Protein AF-A0A955TX76-F1 (afdb_monomer)

Sequence (112 aa):
MANGQFADFAVLSNNYFPIPEEEIKRLESVLTVVNGRIEYAAQEFSQFAPPALPVSLSWSPVGTYGGFAASNRTIVKNGQYHAQTRLNTSQRILSDNLSNHSRLLECDCFAF

Secondary structure (DSSP, 8-state):
--TTS---EEEESS-TTTS-HHHHTT--EEEEEETTEEEEE-GGGGGGPPPPPPPP-TT-HHHHH--TT--------S-------------------------------S--

Mean predicted aligned error: 15.98 Å

Structure (mmCIF, N/CA/C/O backbone):
data_AF-A0A955TX76-F1
#
_entry.id   AF-A0A955TX76-F1
#
loop_
_atom_site.group_PDB
_atom_site.id
_atom_site.type_symbol
_atom_site.label_atom_id
_atom_site.label_alt_id
_atom_site.label_comp_id
_atom_site.label_asym_id
_atom_site.label_entity_id
_atom_site.label_seq_id
_atom_site.pdbx_PDB_ins_code
_atom_site.Cartn_x
_atom_site.Cartn_y
_atom_site.Cartn_z
_atom_site.occupancy
_atom_site.B_iso_or_equiv
_atom_site.auth_seq_id
_atom_site.auth_comp_id
_atom_site.auth_asym_id
_atom_site.auth_atom_id
_atom_site.pdbx_PDB_model_num
ATOM 1 N N . MET A 1 1 ? 4.003 10.490 -10.845 1.00 59.62 1 MET A N 1
ATOM 2 C CA . MET A 1 1 ? 4.736 9.372 -11.475 1.00 59.62 1 MET A CA 1
ATOM 3 C C . MET A 1 1 ? 5.489 9.938 -12.665 1.00 59.62 1 MET A C 1
ATOM 5 O O . MET A 1 1 ? 4.896 10.716 -13.405 1.00 59.62 1 MET A O 1
ATOM 9 N N . ALA A 1 2 ? 6.780 9.638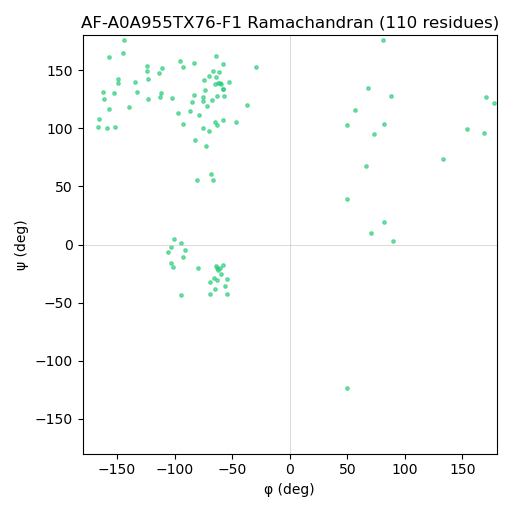 -12.798 1.00 76.12 2 ALA A N 1
ATOM 10 C CA . ALA A 1 2 ? 7.625 10.128 -13.886 1.00 76.12 2 ALA A CA 1
ATOM 11 C C . ALA A 1 2 ? 8.272 8.945 -14.618 1.00 76.12 2 ALA A C 1
ATOM 13 O O . ALA A 1 2 ? 8.523 7.902 -14.015 1.00 76.12 2 ALA A O 1
ATOM 14 N N . ASN A 1 3 ? 8.532 9.106 -15.914 1.00 82.50 3 ASN A N 1
ATOM 15 C CA . ASN A 1 3 ? 9.122 8.054 -16.739 1.00 82.50 3 ASN A CA 1
ATOM 16 C C . ASN A 1 3 ? 10.531 7.683 -16.244 1.00 82.50 3 ASN A C 1
ATOM 18 O O . ASN A 1 3 ? 11.318 8.563 -15.898 1.00 82.50 3 ASN A O 1
ATOM 22 N N . GLY A 1 4 ? 10.845 6.384 -16.239 1.00 87.19 4 GLY A N 1
ATOM 23 C CA . GLY A 1 4 ? 12.153 5.851 -15.831 1.00 87.19 4 GLY A CA 1
ATOM 24 C C . GLY A 1 4 ? 12.299 5.503 -14.344 1.00 87.19 4 GLY A C 1
ATOM 25 O O . GLY A 1 4 ? 13.383 5.104 -13.933 1.00 87.19 4 GLY A O 1
ATOM 26 N N . GLN A 1 5 ? 11.241 5.632 -13.538 1.00 87.06 5 GLN A N 1
ATOM 27 C CA . GLN A 1 5 ? 11.223 5.198 -12.133 1.00 87.06 5 GLN A CA 1
ATOM 28 C C . GLN A 1 5 ? 10.628 3.788 -11.990 1.00 87.06 5 GLN A C 1
ATOM 30 O O . GLN A 1 5 ? 9.867 3.348 -12.855 1.00 87.06 5 GLN A O 1
ATOM 35 N N . PHE A 1 6 ? 10.947 3.089 -10.892 1.00 87.06 6 PHE A N 1
ATOM 36 C CA . PHE A 1 6 ? 10.263 1.841 -10.547 1.00 87.06 6 PHE A CA 1
ATOM 37 C C . PHE A 1 6 ? 8.766 2.096 -10.353 1.00 87.06 6 PHE A C 1
ATOM 39 O O . PHE A 1 6 ? 8.362 3.105 -9.772 1.00 87.06 6 PHE A O 1
ATOM 46 N N . ALA A 1 7 ? 7.943 1.182 -10.864 1.00 90.94 7 ALA A N 1
ATOM 47 C CA . ALA A 1 7 ? 6.489 1.253 -10.774 1.00 90.94 7 ALA A CA 1
ATOM 48 C C . ALA A 1 7 ? 5.996 0.760 -9.402 1.00 90.94 7 ALA A C 1
ATOM 50 O O . ALA A 1 7 ? 5.184 -0.160 -9.331 1.00 90.94 7 ALA A O 1
ATOM 51 N N . ASP A 1 8 ? 6.512 1.365 -8.333 1.00 95.19 8 ASP A N 1
ATOM 52 C CA . ASP A 1 8 ? 6.195 1.008 -6.953 1.00 95.19 8 ASP A CA 1
ATOM 53 C C . ASP A 1 8 ? 5.117 1.955 -6.432 1.00 95.19 8 ASP A C 1
ATOM 55 O O . ASP A 1 8 ? 5.336 3.164 -6.313 1.00 95.19 8 ASP A O 1
ATOM 59 N N . PHE A 1 9 ? 3.926 1.429 -6.161 1.00 95.44 9 PHE A N 1
ATOM 60 C CA . PHE A 1 9 ? 2.813 2.229 -5.659 1.00 95.44 9 PHE A CA 1
ATOM 61 C C . PHE A 1 9 ? 1.791 1.382 -4.904 1.00 95.44 9 PHE A C 1
ATOM 63 O O . PHE A 1 9 ? 1.705 0.165 -5.073 1.00 95.44 9 PHE A O 1
ATOM 70 N N . ALA A 1 10 ? 0.979 2.059 -4.095 1.00 96.88 10 ALA A N 1
ATOM 71 C CA . ALA A 1 10 ? -0.181 1.482 -3.436 1.00 96.88 10 ALA A CA 1
ATOM 72 C C . ALA A 1 10 ? -1.443 2.267 -3.806 1.00 96.88 10 ALA A C 1
ATOM 74 O O . ALA A 1 10 ? -1.409 3.493 -3.933 1.00 96.88 10 ALA A O 1
ATOM 75 N N . VAL A 1 11 ? -2.554 1.555 -3.970 1.00 97.06 11 VAL A N 1
ATOM 76 C CA . VAL A 1 11 ? -3.893 2.128 -4.129 1.00 97.06 11 VAL A CA 1
ATOM 77 C C . VAL A 1 11 ? -4.614 1.982 -2.801 1.00 97.06 11 VAL A C 1
ATOM 79 O O . VAL A 1 11 ? -4.687 0.886 -2.252 1.00 97.06 11 VAL A O 1
ATOM 82 N N . LEU A 1 12 ? -5.134 3.089 -2.283 1.00 96.69 12 LEU A N 1
ATOM 83 C CA . LEU A 1 12 ? -5.841 3.131 -1.008 1.00 96.69 12 LEU A CA 1
ATOM 84 C C . LEU A 1 12 ? -7.344 2.944 -1.214 1.00 96.69 12 LEU A C 1
ATOM 86 O O . LEU A 1 12 ? -7.884 3.341 -2.245 1.00 96.69 12 LEU A O 1
ATOM 90 N N . SER A 1 13 ? -8.023 2.406 -0.201 1.00 95.69 13 SER A N 1
ATOM 91 C CA . SER A 1 13 ? -9.481 2.232 -0.193 1.00 95.69 13 SER A CA 1
ATOM 92 C C . SER A 1 13 ? -10.247 3.552 -0.339 1.00 95.69 13 SER A C 1
ATOM 94 O O . SER A 1 13 ? -11.388 3.568 -0.797 1.00 95.69 13 SER A O 1
ATOM 96 N N . ASN A 1 14 ? -9.634 4.671 0.062 1.00 95.81 14 ASN A N 1
ATOM 97 C CA . ASN A 1 14 ? -10.224 6.003 0.009 1.00 95.81 14 ASN A CA 1
ATOM 98 C C . ASN A 1 14 ? -9.162 7.066 -0.306 1.00 95.81 14 ASN A C 1
ATOM 100 O O . ASN A 1 14 ? -7.955 6.853 -0.175 1.00 95.81 14 ASN A O 1
ATOM 104 N N . ASN A 1 15 ? -9.626 8.255 -0.684 1.00 95.50 15 ASN A N 1
ATOM 105 C CA . ASN A 1 15 ? -8.754 9.401 -0.910 1.00 95.50 15 ASN A CA 1
ATOM 106 C C . ASN A 1 15 ? -8.215 9.925 0.425 1.00 95.50 15 ASN A C 1
ATOM 108 O O . ASN A 1 15 ? -8.989 10.394 1.252 1.00 95.50 15 ASN A O 1
ATOM 112 N N . TYR A 1 16 ? -6.894 9.913 0.601 1.00 95.19 16 TYR A N 1
ATOM 113 C CA . TYR A 1 16 ? -6.248 10.333 1.849 1.00 95.19 16 TYR A CA 1
ATOM 114 C C . TYR A 1 16 ? -6.431 11.824 2.179 1.00 95.19 16 TYR A C 1
ATOM 116 O O . TYR A 1 16 ? -6.610 12.184 3.331 1.00 95.19 16 TYR A O 1
ATOM 124 N N . PHE A 1 17 ? -6.386 12.716 1.187 1.00 95.12 17 PHE A N 1
ATOM 125 C CA . PHE A 1 17 ? -6.400 14.160 1.459 1.00 95.12 17 PHE A CA 1
ATOM 126 C C . PHE A 1 17 ? -7.726 14.717 2.014 1.00 95.12 17 PHE A C 1
ATOM 128 O O . PHE A 1 17 ? -7.661 15.553 2.911 1.00 95.12 17 PHE A O 1
ATOM 135 N N . PRO A 1 18 ? -8.913 14.325 1.508 1.00 97.19 18 PRO A N 1
ATOM 136 C CA . PRO A 1 18 ? -10.181 14.869 2.002 1.00 97.19 18 PRO A CA 1
ATOM 137 C C . PRO A 1 18 ? -10.812 14.076 3.158 1.00 97.19 18 PRO A C 1
ATOM 139 O O . PR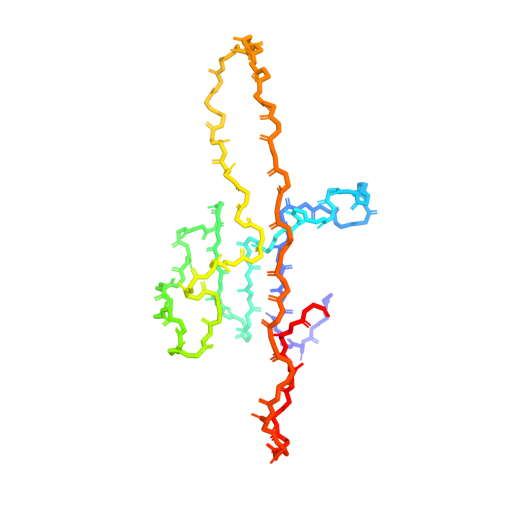O A 1 18 ? -11.874 14.474 3.634 1.00 97.19 18 PRO A O 1
ATOM 142 N N . ILE A 1 19 ? -10.245 12.936 3.564 1.00 96.00 19 ILE A N 1
ATOM 143 C CA . ILE A 1 19 ? -10.887 12.043 4.537 1.00 96.00 19 ILE A CA 1
ATOM 144 C C . ILE A 1 19 ? -10.803 12.610 5.972 1.00 96.00 19 ILE A C 1
ATOM 146 O O . ILE A 1 19 ? -9.772 13.177 6.340 1.00 96.00 19 ILE A O 1
ATOM 150 N N . PRO A 1 20 ? -11.854 12.473 6.807 1.00 96.88 20 PRO A N 1
ATOM 151 C CA . PRO A 1 20 ? -11.791 12.853 8.218 1.00 96.88 20 PRO A CA 1
ATOM 152 C C . PRO A 1 20 ? -10.736 12.059 9.000 1.00 96.88 20 PRO A C 1
ATOM 154 O O . PRO A 1 20 ? -10.521 10.877 8.740 1.00 96.88 20 PRO A O 1
ATOM 157 N N . GLU A 1 21 ? -10.138 12.674 10.025 1.00 95.69 21 GLU A N 1
ATOM 158 C CA . GLU A 1 21 ? -9.052 12.075 10.821 1.00 95.69 21 GLU A CA 1
ATOM 159 C C . GLU A 1 21 ? -9.412 10.704 11.417 1.00 95.69 21 GLU A C 1
ATOM 161 O O . GLU A 1 21 ? -8.621 9.764 11.353 1.00 95.69 21 GLU A O 1
ATOM 166 N N . GLU A 1 22 ? -10.627 10.550 11.947 1.00 94.12 22 GLU A N 1
ATOM 167 C CA . GLU A 1 22 ? -11.054 9.284 12.556 1.00 94.12 22 GLU A CA 1
ATOM 168 C C . GLU A 1 22 ? -11.161 8.143 11.531 1.00 94.12 22 GLU A C 1
ATOM 170 O O . GLU A 1 22 ? -10.942 6.975 11.857 1.00 94.12 22 GLU A O 1
ATOM 175 N N . GLU A 1 23 ? -11.456 8.473 10.274 1.00 93.88 23 GLU A N 1
ATOM 176 C CA . GLU A 1 23 ? -11.560 7.504 9.186 1.00 93.88 23 GLU A CA 1
ATOM 177 C C . GLU A 1 23 ? -10.185 7.092 8.632 1.00 93.88 23 GLU A C 1
A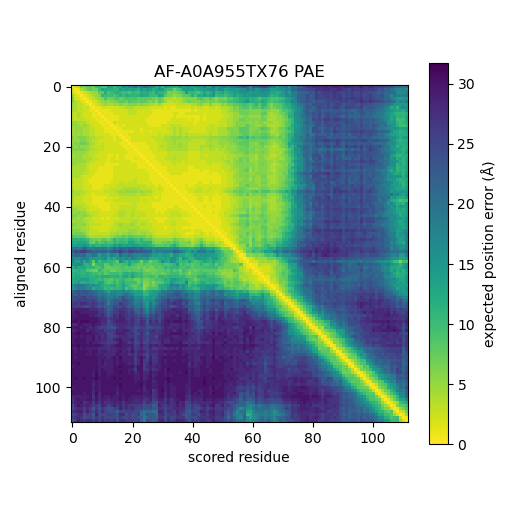TOM 179 O O . GLU A 1 23 ? -10.064 5.987 8.100 1.00 93.88 23 GLU A O 1
ATOM 184 N N . ILE A 1 24 ? -9.124 7.888 8.842 1.00 94.50 24 ILE A N 1
ATOM 185 C CA . ILE A 1 24 ? -7.743 7.530 8.455 1.00 94.50 24 ILE A CA 1
ATOM 186 C C . ILE A 1 24 ? -7.327 6.192 9.081 1.00 94.50 24 ILE A C 1
ATOM 188 O O . ILE A 1 24 ? -6.667 5.385 8.431 1.00 94.50 24 ILE A O 1
ATOM 192 N N . LYS A 1 25 ? -7.776 5.898 10.310 1.00 92.19 25 LYS A N 1
ATOM 193 C CA . LYS A 1 25 ? -7.491 4.632 11.016 1.00 92.19 25 LYS A CA 1
ATOM 194 C C . LYS A 1 25 ? -8.006 3.389 10.285 1.00 92.19 25 LYS A C 1
ATOM 196 O O . LYS A 1 25 ? -7.581 2.280 10.599 1.00 92.19 25 LYS A O 1
ATOM 201 N N . ARG A 1 26 ? -8.966 3.558 9.372 1.00 91.75 26 ARG A N 1
ATOM 202 C CA . ARG A 1 26 ? -9.584 2.480 8.585 1.00 91.75 26 ARG A CA 1
ATOM 203 C C . ARG A 1 26 ? -9.071 2.421 7.150 1.00 91.75 26 ARG A C 1
ATOM 205 O O . ARG A 1 26 ? -9.511 1.554 6.402 1.00 91.75 26 ARG A O 1
ATOM 212 N N . LEU A 1 27 ? -8.188 3.337 6.764 1.00 93.94 27 LEU A N 1
ATOM 213 C CA . LEU A 1 27 ? -7.621 3.374 5.429 1.00 93.94 27 LEU A CA 1
ATOM 214 C C . LEU A 1 27 ? -6.727 2.147 5.221 1.00 93.94 27 LEU A C 1
ATOM 216 O O . LEU A 1 27 ? -5.793 1.913 5.986 1.00 93.94 27 LEU A O 1
ATOM 220 N N . GLU A 1 28 ? -7.009 1.369 4.181 1.00 93.81 28 GLU A N 1
ATOM 221 C CA . GLU A 1 28 ? -6.239 0.173 3.831 1.00 93.81 28 GLU A CA 1
ATOM 222 C C . GLU A 1 28 ? -5.730 0.255 2.387 1.00 93.81 28 GLU A C 1
ATOM 224 O O . GLU A 1 28 ? -6.323 0.936 1.546 1.00 93.81 28 GLU A O 1
ATOM 229 N N . SER A 1 29 ? -4.621 -0.430 2.088 1.00 95.81 29 SER A N 1
ATOM 230 C CA . SER A 1 29 ? -4.223 -0.672 0.697 1.00 95.81 29 SER A CA 1
ATOM 231 C C . SER A 1 29 ? -5.156 -1.724 0.104 1.00 95.81 29 SER A C 1
ATOM 233 O O . SER A 1 29 ? -5.387 -2.753 0.732 1.00 95.81 29 SER A O 1
ATOM 235 N N . VAL A 1 30 ? -5.677 -1.488 -1.097 1.00 97.25 30 VAL A N 1
ATOM 236 C CA . VAL A 1 30 ? -6.440 -2.482 -1.874 1.00 97.25 30 VAL A CA 1
ATOM 237 C C . VAL A 1 30 ? -5.607 -3.094 -3.001 1.00 97.25 30 VAL A C 1
ATOM 239 O O . VAL A 1 30 ? -5.961 -4.148 -3.528 1.00 97.25 30 VAL A O 1
ATOM 242 N N . LEU A 1 31 ? -4.477 -2.470 -3.347 1.00 97.44 31 LEU A N 1
ATOM 243 C CA . LEU A 1 31 ? -3.527 -2.948 -4.347 1.00 97.44 31 LEU A CA 1
ATOM 244 C C . LEU A 1 31 ? -2.133 -2.414 -4.021 1.00 97.44 31 LEU A C 1
ATOM 246 O O . LEU A 1 31 ? -1.963 -1.206 -3.872 1.00 97.44 31 LEU A O 1
ATOM 250 N N . THR A 1 32 ? -1.134 -3.290 -3.995 1.00 96.75 32 THR A N 1
ATOM 251 C CA . THR A 1 32 ? 0.278 -2.904 -3.895 1.00 96.75 32 THR A CA 1
ATOM 252 C C . THR A 1 32 ? 1.039 -3.485 -5.076 1.00 96.75 32 THR A C 1
ATOM 254 O O . THR A 1 32 ? 1.022 -4.699 -5.303 1.00 96.75 32 THR A O 1
ATOM 257 N N . VAL A 1 33 ? 1.722 -2.613 -5.814 1.00 96.31 33 VAL A N 1
ATOM 258 C CA . VAL A 1 33 ? 2.600 -2.975 -6.925 1.00 96.31 33 VAL A CA 1
ATOM 259 C C . VAL A 1 33 ? 4.036 -2.663 -6.533 1.00 96.31 33 VAL A C 1
ATOM 261 O O . VAL A 1 33 ? 4.319 -1.563 -6.063 1.00 96.31 33 VAL A O 1
ATOM 264 N N . VAL A 1 34 ? 4.931 -3.632 -6.722 1.00 95.62 34 VAL A N 1
ATOM 265 C CA . VAL A 1 34 ? 6.372 -3.501 -6.482 1.00 95.62 34 VAL A CA 1
ATOM 266 C C . VAL A 1 34 ? 7.116 -4.063 -7.683 1.00 95.62 34 VAL A C 1
ATOM 268 O O . VAL A 1 34 ? 6.828 -5.160 -8.160 1.00 95.62 34 VAL A O 1
ATOM 271 N N . ASN A 1 35 ? 8.076 -3.306 -8.200 1.00 92.88 35 ASN A N 1
ATOM 272 C CA . ASN A 1 35 ? 8.846 -3.619 -9.393 1.00 92.88 35 ASN A CA 1
ATOM 273 C C . ASN A 1 35 ? 7.943 -4.013 -10.583 1.00 92.88 35 ASN A C 1
ATOM 275 O O . ASN A 1 35 ? 8.217 -4.968 -11.313 1.00 92.88 35 ASN A O 1
ATOM 279 N N . GLY A 1 36 ? 6.808 -3.318 -10.724 1.00 93.50 36 GLY A N 1
ATOM 280 C CA . GLY A 1 36 ? 5.807 -3.583 -11.761 1.00 93.50 36 GLY A CA 1
ATOM 281 C C . GLY A 1 36 ? 5.004 -4.881 -11.598 1.00 93.50 36 GLY A C 1
ATOM 282 O O . GLY A 1 36 ? 4.283 -5.250 -12.523 1.00 93.50 36 GLY A O 1
ATOM 283 N N . ARG A 1 37 ? 5.103 -5.583 -10.461 1.00 94.12 37 ARG A N 1
ATOM 284 C CA . ARG A 1 37 ? 4.320 -6.790 -10.151 1.00 94.12 37 ARG A CA 1
ATOM 285 C C . ARG A 1 37 ? 3.358 -6.555 -8.997 1.00 94.12 37 ARG A C 1
ATOM 287 O O . ARG A 1 37 ? 3.649 -5.785 -8.090 1.00 94.12 37 ARG A O 1
ATOM 294 N N . ILE A 1 38 ? 2.215 -7.233 -9.040 1.00 95.88 38 ILE A N 1
ATOM 295 C CA . ILE A 1 38 ? 1.205 -7.178 -7.982 1.00 95.88 38 ILE A CA 1
ATOM 296 C C . ILE A 1 38 ? 1.658 -8.086 -6.836 1.00 95.88 38 ILE A C 1
ATOM 298 O O . ILE A 1 38 ? 1.682 -9.304 -6.989 1.00 95.88 38 ILE A O 1
ATOM 302 N N . GLU A 1 39 ? 2.006 -7.486 -5.700 1.00 95.31 39 GLU A N 1
ATOM 303 C CA . GLU A 1 39 ? 2.444 -8.207 -4.493 1.00 95.31 39 GLU A CA 1
ATOM 304 C C . GLU A 1 39 ? 1.324 -8.314 -3.448 1.00 95.31 39 GLU A C 1
ATOM 306 O O . GLU A 1 39 ? 1.353 -9.166 -2.563 1.00 95.31 39 GLU A O 1
ATOM 311 N N . TYR A 1 40 ? 0.301 -7.465 -3.550 1.00 95.38 40 TYR A N 1
ATOM 312 C CA . TYR A 1 40 ? -0.887 -7.534 -2.709 1.00 95.38 40 TYR A CA 1
ATOM 313 C C . TYR A 1 40 ? -2.101 -7.034 -3.480 1.00 95.38 40 TYR A C 1
ATOM 315 O O . TYR A 1 40 ? -2.014 -6.023 -4.178 1.00 95.38 40 TYR A O 1
ATOM 323 N N . ALA A 1 41 ? -3.237 -7.711 -3.323 1.00 96.81 41 ALA A N 1
ATOM 324 C CA . ALA A 1 41 ? -4.509 -7.255 -3.857 1.00 96.81 41 ALA A CA 1
ATOM 325 C C . ALA A 1 41 ? -5.671 -7.711 -2.969 1.00 96.81 41 ALA A C 1
ATOM 327 O O . ALA A 1 41 ? -5.672 -8.824 -2.442 1.00 96.81 41 ALA A O 1
ATOM 328 N N . ALA A 1 42 ? -6.673 -6.851 -2.824 1.00 95.50 42 ALA A N 1
ATOM 329 C CA . ALA A 1 42 ? -7.875 -7.096 -2.041 1.00 95.50 42 ALA A CA 1
ATOM 330 C C . ALA A 1 42 ? -9.096 -6.461 -2.720 1.00 95.50 42 ALA A C 1
ATOM 332 O O . ALA A 1 42 ? -8.974 -5.802 -3.751 1.00 95.50 42 ALA A O 1
ATOM 333 N N . GLN A 1 43 ? -10.281 -6.680 -2.141 1.00 95.12 43 GLN A N 1
ATOM 334 C CA . GLN A 1 43 ? -11.546 -6.110 -2.619 1.00 95.12 43 GLN A CA 1
ATOM 335 C C . GLN A 1 43 ? -11.751 -6.336 -4.135 1.00 95.12 43 GLN A C 1
ATOM 337 O O . GLN A 1 43 ? -11.714 -7.482 -4.592 1.00 95.12 43 GLN A O 1
ATOM 342 N N . GLU A 1 44 ? -11.948 -5.282 -4.927 1.00 95.88 44 GLU A N 1
ATOM 343 C CA . GLU A 1 44 ? -12.143 -5.338 -6.377 1.00 95.88 44 GLU A CA 1
ATOM 344 C C . GLU A 1 44 ? -10.936 -5.903 -7.148 1.00 95.88 44 GLU A C 1
ATOM 346 O O . GLU A 1 44 ? -11.103 -6.432 -8.247 1.00 95.88 44 GLU A O 1
ATOM 351 N N . PHE A 1 45 ? -9.734 -5.871 -6.561 1.00 96.88 45 PHE A N 1
ATOM 352 C CA . PHE A 1 45 ? -8.515 -6.439 -7.145 1.00 96.88 45 PHE A CA 1
ATOM 353 C C . PHE A 1 45 ? -8.232 -7.873 -6.679 1.00 96.88 45 PHE A C 1
ATOM 355 O O . PHE A 1 45 ? -7.238 -8.460 -7.099 1.00 96.88 45 PHE A O 1
ATOM 362 N N . SER A 1 46 ? -9.095 -8.470 -5.850 1.00 95.81 46 SER A N 1
ATOM 363 C CA . SER A 1 46 ? -8.881 -9.798 -5.243 1.00 95.81 46 SER A CA 1
ATOM 364 C C . SER A 1 46 ? -8.583 -10.921 -6.243 1.00 95.81 46 SER A C 1
ATOM 366 O O . SER A 1 46 ? -7.836 -11.839 -5.918 1.00 95.81 46 SER A O 1
ATOM 368 N N . GLN A 1 47 ? -9.089 -10.837 -7.477 1.00 97.12 47 GLN A N 1
ATOM 369 C CA . GLN A 1 47 ? -8.772 -11.799 -8.542 1.00 97.12 47 GLN A CA 1
ATOM 370 C C . GLN A 1 47 ? -7.286 -11.814 -8.952 1.00 97.12 47 GLN A C 1
ATOM 372 O O . GLN A 1 47 ? -6.826 -12.784 -9.545 1.00 97.12 47 GLN A O 1
ATOM 377 N N . PHE A 1 48 ? -6.544 -10.744 -8.650 1.00 96.50 48 PHE A N 1
ATOM 378 C CA . PHE A 1 48 ? -5.110 -10.608 -8.910 1.00 96.50 48 PHE A CA 1
ATOM 379 C C . PHE A 1 48 ? -4.259 -10.868 -7.665 1.00 96.50 48 PHE A C 1
ATOM 381 O O . PHE A 1 48 ? -3.045 -10.671 -7.709 1.00 96.50 48 PHE A O 1
ATOM 388 N N . ALA A 1 49 ? -4.877 -11.265 -6.549 1.00 95.31 49 ALA A N 1
ATOM 389 C CA . ALA A 1 49 ? -4.156 -11.502 -5.312 1.00 95.31 49 ALA A CA 1
ATOM 390 C C . ALA A 1 49 ? -3.168 -12.663 -5.498 1.00 95.31 49 ALA A C 1
ATOM 392 O O . ALA A 1 49 ? -3.573 -13.748 -5.934 1.00 95.31 49 ALA A O 1
ATOM 393 N N . PRO A 1 50 ? -1.881 -12.470 -5.162 1.00 93.06 50 PRO A N 1
ATOM 394 C CA . PRO A 1 50 ? -0.961 -13.588 -5.088 1.00 93.06 50 PRO A CA 1
ATOM 395 C C . PRO A 1 50 ? -1.399 -14.556 -3.975 1.00 93.06 50 PRO A C 1
ATOM 397 O O . PRO A 1 50 ? -2.183 -14.189 -3.092 1.00 93.06 50 PRO A O 1
ATOM 400 N N . PRO A 1 51 ? -0.906 -15.807 -3.992 1.00 91.38 51 PRO A N 1
ATOM 401 C CA . PRO A 1 51 ? -1.189 -16.767 -2.936 1.00 91.38 51 PRO A CA 1
ATOM 402 C C . PRO A 1 51 ? -0.865 -16.196 -1.555 1.00 91.38 51 PRO A C 1
ATOM 404 O O . PRO A 1 51 ? 0.158 -15.533 -1.372 1.00 91.38 51 PRO A O 1
ATOM 407 N N . ALA A 1 52 ? -1.729 -16.481 -0.581 1.00 82.94 52 ALA A N 1
ATOM 408 C CA . ALA A 1 52 ? -1.520 -16.036 0.787 1.00 82.94 52 ALA A CA 1
ATOM 409 C C . ALA A 1 52 ? -0.166 -16.540 1.302 1.00 82.94 52 ALA A C 1
ATOM 411 O O . ALA A 1 52 ? 0.140 -17.733 1.230 1.00 82.94 52 ALA A O 1
ATOM 412 N N . LEU A 1 53 ? 0.636 -15.616 1.829 1.00 79.25 53 LEU A N 1
ATOM 413 C CA . LEU A 1 53 ? 1.894 -15.963 2.467 1.00 79.25 53 LEU A CA 1
ATOM 414 C C . LEU A 1 53 ? 1.613 -16.814 3.715 1.00 79.25 53 LEU A C 1
ATOM 416 O O . LEU A 1 53 ? 0.618 -16.574 4.410 1.00 79.25 53 LEU A O 1
ATOM 420 N N . PRO A 1 54 ? 2.470 -17.800 4.029 1.00 75.25 54 PRO A N 1
ATOM 421 C CA . PRO A 1 54 ? 2.359 -18.525 5.284 1.00 75.25 54 PRO A CA 1
ATOM 422 C C . PRO A 1 54 ? 2.448 -17.536 6.451 1.00 75.25 54 PRO A C 1
ATOM 424 O O . PRO A 1 54 ? 3.298 -16.644 6.466 1.00 75.25 54 PRO A O 1
ATOM 427 N N . VAL A 1 55 ? 1.537 -17.682 7.414 1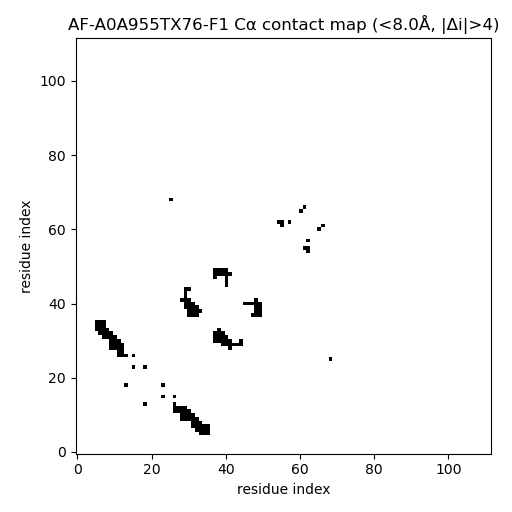.00 65.88 55 VAL A N 1
ATOM 428 C CA . VAL A 1 55 ? 1.506 -16.827 8.602 1.00 65.88 55 VAL A CA 1
ATOM 429 C C . VAL A 1 55 ? 2.806 -16.951 9.398 1.00 65.88 55 VAL A C 1
ATOM 431 O O . VAL A 1 55 ? 3.390 -18.024 9.536 1.00 65.88 55 VAL A O 1
ATOM 434 N N . SER A 1 56 ? 3.243 -15.784 9.861 1.00 68.81 56 SER A N 1
ATOM 435 C CA . SER A 1 56 ? 4.542 -15.474 10.447 1.00 68.81 56 SER A CA 1
ATOM 436 C C . SER A 1 56 ? 4.919 -16.309 11.684 1.00 68.81 56 SER A C 1
ATOM 438 O O . SER A 1 56 ? 4.070 -16.810 12.415 1.00 68.81 56 SER A O 1
ATOM 440 N N . LEU A 1 57 ? 6.239 -16.400 11.867 1.00 67.00 57 LEU A N 1
ATOM 441 C CA . LEU A 1 57 ? 7.090 -17.033 12.884 1.00 67.00 57 LEU A CA 1
ATOM 442 C C . LEU A 1 57 ? 6.504 -17.156 14.310 1.00 67.00 57 LEU A C 1
ATOM 444 O O . LEU A 1 57 ? 5.754 -16.302 14.774 1.00 67.00 57 LEU A O 1
ATOM 448 N N . SER A 1 58 ? 6.961 -18.172 15.060 1.00 73.50 58 SER A N 1
ATOM 449 C CA . SER A 1 58 ? 6.467 -18.540 16.406 1.00 73.50 58 SER A CA 1
ATOM 450 C C . SER A 1 58 ? 6.553 -17.448 17.479 1.00 73.50 58 SER A C 1
ATOM 452 O O . SER A 1 58 ? 5.918 -17.574 18.521 1.00 73.50 58 SER A O 1
ATOM 454 N N . TRP A 1 59 ? 7.357 -16.408 17.261 1.00 76.38 59 TRP A N 1
ATOM 455 C CA . TRP A 1 59 ? 7.548 -15.299 18.198 1.00 76.38 59 TRP A CA 1
ATOM 456 C C . TRP A 1 59 ? 6.606 -14.116 17.938 1.00 76.38 59 TRP A C 1
ATOM 458 O O . TRP A 1 59 ? 6.535 -13.210 18.765 1.00 76.38 59 TRP A O 1
ATOM 468 N N . SER A 1 60 ? 5.886 -14.089 16.808 1.00 82.62 60 SER A N 1
ATOM 469 C CA . SER A 1 60 ? 5.063 -12.931 16.466 1.00 82.62 60 SER A CA 1
ATOM 470 C C . SER A 1 60 ? 3.784 -12.887 17.316 1.00 82.62 60 SER A C 1
ATOM 472 O O . SER A 1 60 ? 2.970 -13.814 17.242 1.00 82.62 60 SER A O 1
ATOM 474 N N . PRO A 1 61 ? 3.517 -11.788 18.051 1.00 75.94 61 PRO A N 1
ATOM 475 C CA . PRO A 1 61 ? 2.280 -11.640 18.813 1.00 75.94 61 PRO A CA 1
ATOM 476 C C . PRO A 1 61 ? 1.044 -11.590 17.907 1.00 75.94 61 PRO A C 1
ATOM 478 O O . PRO A 1 61 ? -0.054 -11.871 18.375 1.00 75.94 61 PRO A O 1
ATOM 481 N N . VAL A 1 62 ? 1.206 -11.309 16.608 1.00 77.25 62 VAL A N 1
ATOM 482 C CA . VAL A 1 62 ? 0.110 -11.305 15.625 1.00 77.25 62 VAL A CA 1
ATOM 483 C C . VAL A 1 62 ? -0.511 -12.695 15.461 1.00 77.25 62 VAL A C 1
ATOM 485 O O . VAL A 1 62 ? -1.712 -12.797 15.226 1.00 77.25 62 VAL A O 1
ATOM 488 N N . GLY A 1 63 ? 0.267 -13.768 15.642 1.00 74.19 63 GLY A N 1
ATOM 489 C CA . GLY A 1 63 ? -0.262 -15.135 15.631 1.00 74.19 63 GLY A CA 1
ATOM 490 C C . GLY A 1 63 ? -1.149 -15.451 16.841 1.00 74.19 63 GLY A C 1
ATOM 491 O O . GLY A 1 63 ? -2.109 -16.206 16.712 1.00 74.19 63 GLY A O 1
ATOM 492 N N . THR A 1 64 ? -0.858 -14.849 18.000 1.00 77.44 64 THR A N 1
ATOM 493 C CA . THR A 1 64 ? -1.552 -15.119 19.274 1.00 77.44 64 THR A CA 1
ATOM 494 C C . THR A 1 64 ? -2.7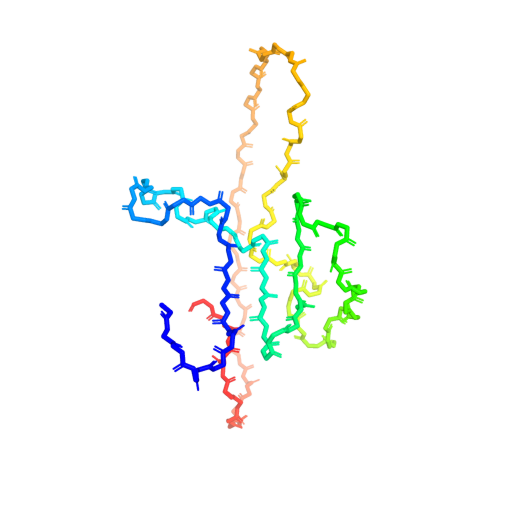04 -14.149 19.541 1.00 77.44 64 THR A C 1
ATOM 496 O O . THR A 1 64 ? -3.775 -14.562 19.975 1.00 77.44 64 THR A O 1
ATOM 499 N N . TYR A 1 65 ? -2.491 -12.857 19.295 1.00 76.50 65 TYR A N 1
ATOM 500 C CA . TYR A 1 65 ? -3.422 -11.774 19.624 1.00 76.50 65 TYR A CA 1
ATOM 501 C C . TYR A 1 65 ? -4.142 -11.200 18.393 1.00 76.50 65 TYR A C 1
ATOM 503 O O . TYR A 1 65 ? -5.058 -10.393 18.543 1.00 76.50 65 TYR A O 1
ATOM 511 N N . GLY A 1 66 ? -3.767 -11.629 17.182 1.00 76.19 66 GLY A N 1
ATOM 512 C CA . GLY A 1 66 ? -4.275 -11.076 15.929 1.00 76.19 66 GLY A CA 1
ATOM 513 C C . GLY A 1 66 ? -3.579 -9.775 15.515 1.00 76.19 66 GLY A C 1
ATOM 514 O O . GLY A 1 66 ? -2.714 -9.242 16.209 1.00 76.19 66 GLY A O 1
ATOM 515 N N . GLY A 1 67 ? -3.942 -9.276 14.333 1.00 74.69 67 GLY A N 1
ATOM 516 C CA . GLY A 1 67 ? -3.421 -8.019 13.794 1.00 74.69 67 GLY A CA 1
ATOM 517 C C . GLY A 1 67 ? -4.150 -6.783 14.326 1.00 74.69 67 GLY A C 1
ATOM 518 O O . GLY A 1 67 ? -5.326 -6.836 14.701 1.00 74.69 67 GLY A O 1
ATOM 519 N N . PHE A 1 68 ? -3.459 -5.641 14.294 1.00 65.00 68 PHE A N 1
ATOM 520 C CA . PHE A 1 68 ? -4.083 -4.328 14.451 1.00 65.00 68 PHE A CA 1
ATOM 521 C C . PHE A 1 68 ? -5.159 -4.160 13.362 1.00 65.00 68 PHE A C 1
ATOM 523 O O . PHE A 1 68 ? -4.912 -4.494 12.207 1.00 65.00 68 PHE A O 1
ATOM 530 N N . ALA A 1 69 ? 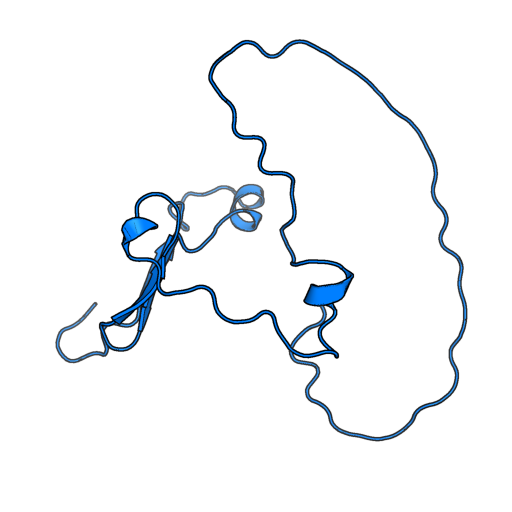-6.347 -3.678 13.735 1.00 62.09 69 ALA A N 1
ATOM 531 C CA . ALA A 1 69 ? -7.552 -3.574 12.893 1.00 62.09 69 ALA A CA 1
ATOM 532 C C . ALA A 1 69 ? -8.428 -4.835 12.722 1.00 62.09 69 ALA A C 1
ATOM 534 O O . ALA A 1 69 ? -9.304 -4.845 11.856 1.00 62.09 69 ALA A O 1
ATOM 535 N N . ALA A 1 70 ? -8.332 -5.837 13.606 1.00 59.84 70 ALA A N 1
ATOM 536 C CA . ALA A 1 70 ? -9.373 -6.865 13.757 1.00 59.84 70 ALA A CA 1
ATOM 537 C C . ALA A 1 70 ? -10.697 -6.285 14.325 1.00 59.84 70 ALA A C 1
ATOM 539 O O . ALA A 1 70 ? -11.202 -6.717 15.357 1.00 59.84 70 ALA A O 1
ATOM 540 N N . SER A 1 71 ? -11.278 -5.266 13.683 1.00 54.16 71 SER A N 1
ATOM 541 C CA . SER A 1 71 ? -12.665 -4.874 13.923 1.00 54.16 71 SER A CA 1
ATOM 542 C C . SER A 1 71 ? -13.540 -5.762 13.047 1.00 54.16 71 SER A C 1
ATOM 544 O O . SER A 1 71 ? -13.338 -5.794 11.833 1.00 54.16 71 SER A O 1
ATOM 546 N N . ASN A 1 72 ? -14.482 -6.491 13.649 1.00 51.78 72 ASN A N 1
ATOM 547 C CA . ASN A 1 72 ? -15.442 -7.336 12.938 1.00 51.78 72 ASN A CA 1
ATOM 548 C C . ASN A 1 72 ? -16.057 -6.572 11.757 1.00 51.78 72 ASN A C 1
ATOM 550 O O . ASN A 1 72 ? -16.891 -5.686 11.943 1.00 51.78 72 ASN A O 1
ATOM 554 N N . ARG A 1 73 ? -15.631 -6.920 10.540 1.00 50.25 73 ARG A N 1
ATOM 555 C CA . ARG A 1 73 ? -16.157 -6.385 9.284 1.00 50.25 73 ARG A CA 1
ATOM 556 C C . ARG A 1 73 ? -17.542 -7.003 9.091 1.00 50.25 73 ARG A C 1
ATOM 558 O O . ARG A 1 73 ? -17.684 -8.049 8.465 1.00 50.25 73 ARG A O 1
ATOM 565 N N . THR A 1 74 ? -18.572 -6.413 9.692 1.00 39.97 74 THR A N 1
ATOM 566 C CA . THR A 1 74 ? -19.958 -6.791 9.410 1.00 39.97 74 THR A CA 1
ATOM 567 C C . THR A 1 74 ? -20.236 -6.440 7.955 1.00 39.97 74 THR A C 1
ATOM 569 O O . THR A 1 74 ? -20.376 -5.273 7.598 1.00 39.97 74 THR A O 1
ATOM 572 N N . ILE A 1 75 ? -20.285 -7.455 7.092 1.00 48.47 75 ILE A N 1
ATOM 573 C CA . ILE A 1 75 ? -20.811 -7.302 5.738 1.00 48.47 75 ILE A CA 1
ATOM 574 C C . ILE A 1 75 ? -22.284 -6.922 5.884 1.00 48.47 75 ILE A C 1
ATOM 576 O O . ILE A 1 75 ? -23.136 -7.758 6.183 1.00 48.47 75 ILE A O 1
ATOM 580 N N . VAL A 1 76 ? -22.576 -5.640 5.693 1.00 42.44 76 VAL A N 1
ATOM 581 C CA . VAL A 1 76 ? -23.936 -5.126 5.591 1.00 42.44 76 VAL A CA 1
ATOM 582 C C . VAL A 1 76 ? -24.512 -5.622 4.270 1.00 42.44 76 VAL A C 1
ATOM 584 O O . VAL A 1 76 ? -24.263 -5.048 3.213 1.00 42.44 76 VAL A O 1
ATOM 587 N N . LYS A 1 77 ? -25.286 -6.707 4.313 1.00 39.62 77 LYS A N 1
ATOM 588 C CA . LYS A 1 77 ? -26.288 -6.956 3.274 1.00 39.62 77 LYS A CA 1
ATOM 589 C C . LYS A 1 77 ? -27.447 -6.000 3.552 1.00 39.62 77 LYS A C 1
ATOM 591 O O . LYS A 1 77 ? -27.920 -5.942 4.681 1.00 39.62 77 LYS A O 1
ATOM 596 N N . ASN A 1 78 ? -27.852 -5.226 2.545 1.00 39.41 78 ASN A N 1
ATOM 597 C CA . ASN A 1 78 ? -28.978 -4.289 2.603 1.00 39.41 78 ASN A CA 1
ATOM 598 C C . ASN A 1 78 ? -30.158 -4.827 3.435 1.00 39.41 78 ASN A C 1
ATOM 600 O O . ASN A 1 78 ? -30.740 -5.847 3.073 1.00 39.41 78 ASN A O 1
ATOM 604 N N . GLY A 1 79 ? -30.538 -4.110 4.499 1.00 39.03 79 GLY A N 1
ATOM 605 C CA . GLY A 1 79 ? -31.764 -4.386 5.251 1.00 39.03 79 GLY A CA 1
ATOM 606 C C . GLY A 1 79 ? -31.733 -3.928 6.711 1.00 39.03 79 GLY A C 1
ATOM 607 O O . GLY A 1 79 ? -31.221 -4.637 7.560 1.00 39.03 79 GLY A O 1
ATOM 608 N N . GLN A 1 80 ? -32.331 -2.760 6.974 1.00 34.03 80 GLN A N 1
ATOM 609 C CA . GLN A 1 80 ? -33.005 -2.362 8.225 1.00 34.03 80 GLN A CA 1
ATOM 610 C C . GLN A 1 80 ? -32.255 -2.561 9.563 1.00 34.03 80 GLN A C 1
ATOM 612 O O . GLN A 1 80 ? -32.267 -3.631 10.162 1.00 34.03 80 GLN A O 1
ATOM 617 N N . TYR A 1 81 ? -31.725 -1.466 10.118 1.00 34.53 81 TYR A N 1
ATOM 618 C CA . TYR A 1 81 ? -31.181 -1.436 11.478 1.00 34.53 81 TYR A CA 1
ATOM 619 C C . TYR A 1 81 ? -32.229 -0.998 12.502 1.00 34.53 81 TYR A C 1
ATOM 621 O O . TYR A 1 81 ? -32.497 0.189 12.662 1.00 34.53 81 TYR A O 1
ATOM 629 N N . HIS A 1 82 ? -32.749 -1.960 13.257 1.00 37.31 82 HIS A N 1
ATOM 630 C CA . HIS A 1 82 ? -33.250 -1.747 14.612 1.00 37.31 82 HIS A CA 1
ATOM 631 C C . HIS A 1 82 ? -32.830 -2.940 15.470 1.00 37.31 82 HIS A C 1
ATOM 633 O O . HIS A 1 82 ? -33.257 -4.054 15.198 1.00 37.31 82 HIS A O 1
ATOM 639 N N . ALA A 1 83 ? -32.027 -2.699 16.508 1.00 39.22 83 ALA A N 1
ATOM 640 C CA . ALA A 1 83 ? -32.163 -3.317 17.831 1.00 39.22 83 ALA A CA 1
ATOM 641 C C . ALA A 1 83 ? -31.024 -2.839 18.741 1.00 39.22 83 ALA A C 1
ATOM 643 O O . ALA A 1 83 ? -29.843 -2.998 18.449 1.00 39.22 83 ALA A O 1
ATOM 644 N N . GLN A 1 84 ? -31.415 -2.236 19.857 1.00 50.06 84 GLN A N 1
ATOM 645 C CA . GLN A 1 84 ? -30.561 -1.913 20.991 1.00 50.06 84 GLN A CA 1
ATOM 646 C C . GLN A 1 84 ? -30.147 -3.198 21.705 1.00 50.06 84 GLN A C 1
ATOM 648 O O . GLN A 1 84 ? -30.991 -4.068 21.916 1.00 50.06 84 GLN A O 1
ATOM 653 N N . THR A 1 85 ? -28.926 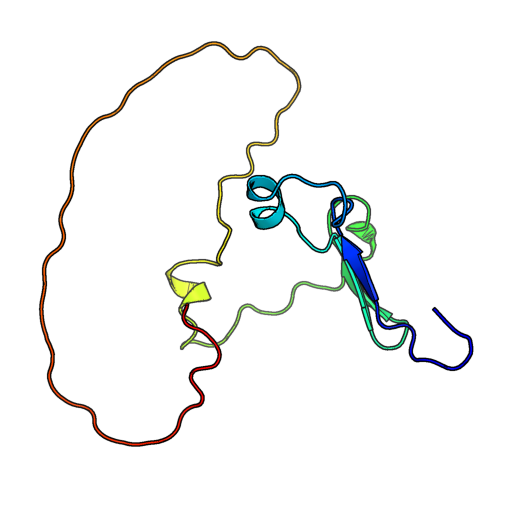-3.264 22.235 1.00 38.28 85 THR A N 1
ATOM 654 C CA . THR A 1 85 ? -28.715 -3.943 23.522 1.00 38.28 85 THR A CA 1
ATOM 655 C C . THR A 1 85 ? -27.440 -3.446 24.199 1.00 38.28 85 THR A C 1
ATOM 657 O O . THR A 1 85 ? -26.335 -3.597 23.690 1.00 38.28 85 THR A O 1
ATOM 660 N N . ARG A 1 86 ? -27.614 -2.817 25.367 1.00 41.94 86 ARG A N 1
ATOM 661 C CA . ARG A 1 86 ? -26.548 -2.568 26.343 1.00 41.94 86 ARG A CA 1
ATOM 662 C C . ARG A 1 86 ? -26.047 -3.907 26.879 1.00 41.94 86 ARG A C 1
ATOM 664 O O . ARG A 1 86 ? -26.879 -4.705 27.296 1.00 41.94 86 ARG A O 1
ATOM 671 N N . LEU A 1 87 ? -24.734 -4.071 27.027 1.00 48.53 87 LEU A N 1
ATOM 672 C CA . LEU A 1 87 ? -24.163 -4.895 28.093 1.00 48.53 87 LEU A CA 1
ATOM 673 C C . LEU A 1 87 ? -23.007 -4.141 28.755 1.00 48.53 87 LEU A C 1
ATOM 675 O O . LEU A 1 87 ? -22.281 -3.376 28.127 1.00 48.53 87 LEU A O 1
ATOM 679 N N . ASN A 1 88 ? -22.970 -4.287 30.071 1.00 38.62 88 ASN A N 1
ATOM 680 C CA . ASN A 1 88 ? -22.338 -3.436 31.062 1.00 38.62 88 ASN A CA 1
ATOM 681 C C . ASN A 1 88 ? -21.131 -4.178 31.671 1.00 38.62 88 ASN A C 1
ATOM 683 O O . ASN A 1 88 ? -21.160 -5.400 31.766 1.00 38.62 88 ASN A O 1
ATOM 687 N N . THR A 1 89 ? -20.142 -3.402 32.124 1.00 41.59 89 THR A N 1
ATOM 688 C CA 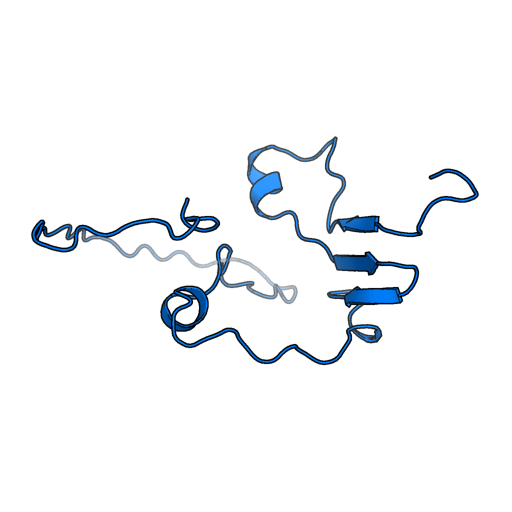. THR A 1 89 ? -19.188 -3.696 33.217 1.00 41.59 89 THR A CA 1
ATOM 689 C C . THR A 1 89 ? -18.313 -4.959 33.151 1.00 41.59 89 THR A C 1
ATOM 691 O O . THR A 1 89 ? -18.763 -6.067 33.411 1.00 41.59 89 THR A O 1
ATOM 694 N N . SER A 1 90 ? -16.990 -4.771 33.069 1.00 44.91 90 SER A N 1
ATOM 695 C CA . SER A 1 90 ? -16.105 -4.826 34.256 1.00 44.91 90 SER A CA 1
ATOM 696 C C . SER A 1 90 ? -14.625 -4.821 33.868 1.00 44.91 90 SER A C 1
ATOM 698 O O . SER A 1 90 ? -14.154 -5.642 33.088 1.00 44.91 90 SER A O 1
ATOM 700 N N . GLN A 1 91 ? -13.899 -3.879 34.464 1.00 51.38 91 GLN A N 1
ATOM 701 C CA . GLN A 1 91 ? -12.444 -3.755 34.465 1.00 51.38 91 GLN A CA 1
ATOM 702 C C . GLN A 1 91 ? -11.798 -4.916 35.236 1.00 51.38 91 GLN A C 1
ATOM 704 O O . GLN A 1 91 ? -12.357 -5.346 36.244 1.00 51.38 91 GLN A O 1
ATOM 709 N N . ARG A 1 92 ? -10.581 -5.330 34.852 1.00 39.38 92 ARG A N 1
ATOM 710 C CA . ARG A 1 92 ? -9.560 -5.847 35.786 1.00 39.38 92 ARG A CA 1
ATOM 711 C C . ARG A 1 92 ? -8.158 -5.749 35.174 1.00 39.38 92 ARG A C 1
ATOM 713 O O . ARG A 1 92 ? -7.762 -6.564 34.352 1.00 39.38 92 ARG A O 1
ATOM 720 N N . ILE A 1 93 ? -7.440 -4.713 35.604 1.00 47.16 93 ILE A N 1
ATOM 721 C CA . ILE A 1 93 ? -5.977 -4.598 35.580 1.00 47.16 93 ILE A CA 1
ATOM 722 C C . ILE A 1 93 ? -5.459 -5.315 36.833 1.00 47.16 93 ILE A C 1
ATOM 724 O O . ILE A 1 93 ? -5.939 -4.988 37.916 1.00 47.16 93 ILE A O 1
ATOM 728 N N . LEU A 1 94 ? -4.498 -6.234 36.693 1.00 47.38 94 LEU A N 1
ATOM 729 C CA . LEU A 1 94 ? -3.575 -6.736 37.732 1.00 47.38 94 LEU A CA 1
ATOM 730 C C . LEU A 1 94 ? -2.300 -7.172 36.979 1.00 47.38 94 LEU A C 1
ATOM 732 O O . LEU A 1 94 ? -2.398 -8.017 36.095 1.00 47.38 94 LEU A O 1
ATOM 736 N N . SER A 1 95 ? -1.228 -6.377 36.972 1.00 44.94 95 SER A N 1
ATOM 737 C CA . SER A 1 95 ? -0.127 -6.315 37.954 1.00 44.94 95 SER A CA 1
ATOM 738 C C . SER A 1 95 ? 0.776 -7.558 37.975 1.00 44.94 95 SER A C 1
ATOM 740 O O . SER A 1 95 ? 0.298 -8.683 38.047 1.00 44.94 95 SER A O 1
ATOM 742 N N . ASP A 1 96 ? 2.083 -7.269 38.006 1.00 41.12 96 ASP A N 1
ATOM 743 C CA . ASP A 1 96 ? 3.232 -8.136 38.319 1.00 41.12 96 ASP A CA 1
ATOM 744 C C . ASP A 1 96 ? 3.803 -8.906 37.104 1.00 41.12 96 ASP A C 1
ATOM 746 O O . ASP A 1 96 ? 3.084 -9.561 36.369 1.00 41.12 96 ASP A O 1
ATOM 750 N N . ASN A 1 97 ? 5.100 -8.882 36.783 1.00 37.59 97 ASN A N 1
ATOM 751 C CA . ASN A 1 97 ? 6.258 -8.794 37.663 1.00 37.59 97 ASN A CA 1
ATOM 752 C C . ASN A 1 97 ? 7.500 -8.330 36.863 1.00 37.59 97 ASN A C 1
ATOM 754 O O . ASN A 1 97 ? 7.877 -8.946 35.868 1.00 37.59 97 ASN A O 1
ATOM 758 N N . LEU A 1 98 ? 8.142 -7.249 37.313 1.00 48.88 98 LEU A N 1
ATOM 759 C CA . LEU A 1 98 ? 9.488 -6.848 36.901 1.00 48.88 98 LEU A CA 1
ATOM 760 C C . LEU A 1 98 ? 10.504 -7.763 37.593 1.00 48.88 98 LEU A C 1
ATOM 762 O O . LEU A 1 98 ? 10.864 -7.508 38.738 1.00 48.88 98 LEU A O 1
ATOM 766 N N . SER A 1 99 ? 11.028 -8.778 36.908 1.00 45.78 99 SER A N 1
ATOM 767 C CA . SER A 1 99 ? 12.407 -9.208 37.160 1.00 45.78 99 SER A CA 1
ATOM 768 C C . SER A 1 99 ? 12.963 -10.064 36.027 1.00 45.78 99 SER A C 1
ATOM 770 O O . SER A 1 99 ? 12.376 -11.059 35.621 1.00 45.78 99 SER A O 1
ATOM 772 N N . ASN A 1 100 ? 14.168 -9.676 35.606 1.00 43.12 100 ASN A N 1
ATOM 773 C CA . ASN A 1 100 ? 15.144 -10.465 34.862 1.00 43.12 100 ASN A CA 1
ATOM 774 C C . ASN A 1 100 ? 14.833 -10.733 33.385 1.00 43.12 100 ASN A C 1
ATOM 776 O O . ASN A 1 100 ? 14.239 -11.741 33.047 1.00 43.12 100 ASN A O 1
ATOM 780 N N . HIS A 1 101 ? 15.385 -9.895 32.503 1.00 46.75 101 HIS A N 1
ATOM 781 C CA . HIS A 1 101 ? 16.467 -10.339 31.614 1.00 46.75 101 HIS A CA 1
ATOM 782 C C . HIS A 1 101 ? 17.162 -9.141 30.954 1.00 46.75 101 HIS A C 1
ATOM 784 O O . HIS A 1 101 ? 16.641 -8.470 30.073 1.00 46.75 101 HIS A O 1
ATOM 790 N N . SER A 1 102 ? 18.384 -8.881 31.408 1.00 48.59 102 SER A N 1
ATOM 791 C CA . SER A 1 102 ? 19.357 -8.006 30.770 1.00 48.59 102 SER A CA 1
ATOM 792 C C . SER A 1 102 ? 20.157 -8.800 29.731 1.00 48.59 102 SER A C 1
ATOM 794 O O . SER A 1 102 ? 20.888 -9.715 30.110 1.00 48.59 102 SER A O 1
ATOM 796 N N . ARG A 1 103 ? 20.004 -8.446 28.442 1.00 48.81 103 ARG A N 1
ATOM 797 C CA . ARG A 1 103 ? 20.941 -8.592 27.293 1.00 48.81 103 ARG A CA 1
ATOM 798 C C . ARG A 1 103 ? 20.154 -8.280 26.002 1.00 48.81 103 ARG A C 1
ATOM 800 O O . ARG A 1 103 ? 19.325 -9.071 25.598 1.00 48.81 103 ARG A O 1
ATOM 807 N N . LEU A 1 104 ? 20.219 -7.042 25.508 1.00 48.00 104 LEU A N 1
ATOM 808 C CA . LEU A 1 104 ? 21.109 -6.583 24.422 1.00 48.00 104 LEU A CA 1
ATOM 809 C C . LEU A 1 104 ? 20.578 -6.908 23.008 1.00 48.00 104 LEU A C 1
ATOM 811 O O . LEU A 1 104 ? 20.780 -8.006 22.511 1.00 48.00 104 LEU A O 1
ATOM 815 N N . LEU A 1 105 ? 20.050 -5.857 22.365 1.00 49.38 105 LEU A N 1
ATOM 816 C CA . LEU A 1 105 ? 20.003 -5.621 20.914 1.00 49.38 105 LEU A CA 1
ATOM 817 C C . LEU A 1 105 ? 19.148 -6.583 20.075 1.00 49.38 105 LEU A C 1
ATOM 819 O O . LEU A 1 105 ? 19.660 -7.252 19.183 1.00 49.38 105 LEU A O 1
ATOM 823 N N . GLU A 1 106 ? 17.834 -6.529 20.254 1.00 41.91 106 GLU A N 1
ATOM 824 C CA . GLU A 1 106 ? 16.922 -6.742 19.132 1.00 41.91 106 GLU A CA 1
ATOM 825 C C . GLU A 1 106 ? 16.212 -5.421 18.865 1.00 41.91 106 GLU A C 1
ATOM 827 O O . GLU A 1 106 ? 15.728 -4.754 19.776 1.00 41.91 106 GLU A O 1
ATOM 832 N N . CYS A 1 107 ? 16.279 -4.976 17.613 1.00 52.25 107 CYS A N 1
ATOM 833 C CA . CYS A 1 107 ? 15.538 -3.823 17.150 1.00 52.25 107 CYS A CA 1
ATOM 834 C C . CYS A 1 107 ? 14.055 -4.101 17.396 1.00 52.25 107 CYS A C 1
ATOM 836 O O . CYS A 1 107 ? 13.455 -4.888 16.666 1.00 52.25 107 CYS A O 1
ATOM 838 N N . ASP A 1 108 ? 13.477 -3.430 18.390 1.00 43.94 108 ASP A N 1
ATOM 839 C CA . ASP A 1 108 ? 12.036 -3.357 18.622 1.00 43.94 108 ASP A CA 1
ATOM 840 C C . ASP A 1 108 ? 11.371 -2.536 17.501 1.00 43.94 108 ASP A C 1
ATOM 842 O O . ASP A 1 108 ? 10.774 -1.481 17.703 1.00 43.94 108 ASP A O 1
ATOM 846 N N . CYS A 1 109 ? 11.494 -2.998 16.260 1.00 58.28 109 CYS A N 1
ATOM 847 C CA . CYS A 1 109 ? 10.605 -2.605 15.186 1.00 58.28 109 CYS A CA 1
ATOM 848 C C . CYS A 1 109 ? 9.376 -3.500 15.335 1.00 58.28 109 CYS A C 1
ATOM 850 O O . CYS A 1 109 ? 9.404 -4.597 14.804 1.00 58.28 109 CYS A O 1
ATOM 852 N N . PHE A 1 110 ? 8.378 -3.063 16.111 1.00 47.06 110 PHE A N 1
ATOM 853 C CA . PHE A 1 110 ? 6.989 -3.563 16.226 1.00 47.06 110 PHE A CA 1
ATOM 854 C C . PHE A 1 110 ? 6.546 -3.738 17.687 1.00 47.06 110 PHE A C 1
ATOM 856 O O . PHE A 1 110 ? 6.358 -4.857 18.151 1.00 47.06 110 PHE A O 1
ATOM 863 N N . ALA A 1 111 ? 6.284 -2.631 18.387 1.00 40.69 111 ALA A N 1
ATOM 864 C CA . ALA A 1 111 ? 5.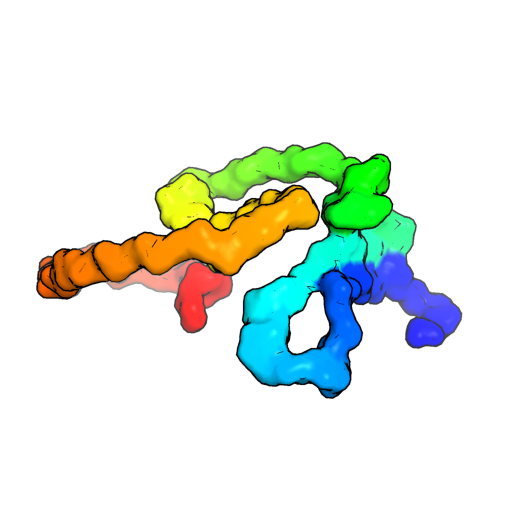263 -2.573 19.437 1.00 40.69 111 ALA A CA 1
ATOM 865 C C . ALA A 1 111 ? 4.973 -1.109 19.819 1.00 40.69 111 ALA A C 1
ATOM 867 O O . ALA A 1 111 ? 5.723 -0.533 20.594 1.00 40.69 111 ALA A O 1
ATOM 868 N N . PHE A 1 112 ? 3.856 -0.590 19.292 1.00 41.75 112 PHE A N 1
ATOM 869 C CA . PHE A 1 112 ? 3.157 0.664 19.639 1.00 41.75 112 PHE A CA 1
ATOM 870 C C . PHE A 1 112 ? 3.876 2.005 19.432 1.00 41.75 112 PHE A C 1
ATOM 872 O O . PHE A 1 112 ? 4.890 2.291 20.098 1.00 41.75 112 PHE A O 1
#

Radius of gyration: 20.75 Å; Cα contacts (8 Å, |Δi|>4): 79; chains: 1; bounding box: 54×33×55 Å

Foldseek 3Di:
DDPPDFPWDFDKPDDPPPDDPVCVLVIDTQFTAGSNATAAHHDVRVVRGDPDDPDDDPPDCCVVVNDRPPDPPPPDDDDDDDDDDDDDDDDDDDDDDDDDDDDDDDPPPDDD

pLDDT: mean 71.64, std 22.99, range [34.03, 97.44]

Solvent-accessible surface area (backbone atoms only — not comparable to full-atom values): 8135 Å² total; per-residue (Å²): 141,66,93,94,59,77,54,59,50,70,43,58,73,59,68,75,87,85,52,56,76,81,55,56,81,71,62,42,75,34,34,33,29,51,82,72,38,66,72,40,35,32,80,96,41,40,91,63,35,56,82,82,74,81,82,72,61,98,84,47,60,48,78,79,75,48,59,92,81,81,62,85,80,74,80,81,68,91,75,85,94,83,83,91,79,90,85,79,89,83,89,84,90,81,86,88,79,96,74,88,85,94,80,85,88,71,84,81,83,82,77,134